Protein AF-A0A261A2N1-F1 (afdb_monomer_lite)

Secondary structure (DSSP, 8-state):
-TTTS----------TTS-HHHHHHHHHHHHHHHHHHHHHHHHHHHTTTTTTT-HHHHHHHHHHHHHHHHHHHHHHHH-TT-HHHHHHHHHHHHHHHHHHHHHT-TTPPP-HHHHHH-S--

Radius of gyration: 16.14 Å; chains: 1; bounding box: 35×43×41 Å

Structure (mmCIF, N/CA/C/O backbone):
data_AF-A0A261A2N1-F1
#
_entry.id   AF-A0A261A2N1-F1
#
loop_
_atom_site.group_PDB
_atom_site.id
_atom_site.type_symbol
_atom_site.label_atom_id
_atom_site.label_alt_id
_atom_site.label_comp_id
_atom_site.label_asym_id
_atom_site.label_entity_id
_atom_site.label_seq_id
_atom_site.pdbx_PDB_ins_code
_atom_site.Cartn_x
_atom_site.Cartn_y
_atom_site.Cartn_z
_atom_site.occupancy
_atom_site.B_iso_or_equiv
_atom_site.auth_seq_id
_atom_site.auth_comp_id
_atom_site.auth_asym_id
_atom_site.auth_atom_id
_atom_site.pdbx_PDB_model_num
ATOM 1 N N . MET A 1 1 ? -8.621 -22.987 0.869 1.00 72.38 1 MET A N 1
ATOM 2 C CA . MET A 1 1 ? -8.608 -23.192 2.335 1.00 72.38 1 MET A CA 1
ATOM 3 C C . MET A 1 1 ? -9.285 -24.474 2.820 1.00 72.38 1 MET A C 1
ATOM 5 O O . MET A 1 1 ? -8.769 -25.044 3.767 1.00 72.38 1 MET A O 1
ATOM 9 N N . ARG A 1 2 ? -10.389 -24.955 2.223 1.00 73.56 2 ARG A N 1
ATOM 10 C CA . ARG A 1 2 ? -11.202 -26.055 2.790 1.00 73.56 2 ARG A CA 1
ATOM 11 C C . ARG A 1 2 ? -10.452 -27.366 3.094 1.00 73.56 2 ARG A C 1
ATOM 13 O O . ARG A 1 2 ? -10.780 -27.997 4.088 1.00 73.56 2 ARG A O 1
ATOM 20 N N . ASP A 1 3 ? -9.452 -27.734 2.292 1.00 85.44 3 ASP A N 1
ATOM 21 C CA . ASP A 1 3 ? -8.813 -29.057 2.410 1.00 85.44 3 ASP A CA 1
ATOM 22 C C . ASP A 1 3 ? -7.471 -29.047 3.163 1.00 85.44 3 ASP A C 1
ATOM 24 O O . ASP A 1 3 ? -7.139 -30.016 3.837 1.00 85.44 3 ASP A O 1
ATOM 28 N N . PHE A 1 4 ? -6.708 -27.947 3.096 1.00 92.00 4 PHE A N 1
ATOM 29 C CA . PHE A 1 4 ? -5.358 -27.860 3.686 1.00 92.00 4 PHE A CA 1
ATOM 30 C C . PHE A 1 4 ? -5.153 -26.659 4.620 1.00 92.00 4 PHE A C 1
ATOM 32 O O . PHE A 1 4 ? -4.055 -26.467 5.127 1.00 92.00 4 PHE A O 1
ATOM 39 N N . GLY A 1 5 ? -6.167 -25.810 4.817 1.00 92.81 5 GLY A N 1
ATOM 40 C CA . GLY A 1 5 ? -6.053 -24.575 5.606 1.00 92.81 5 GLY A CA 1
ATOM 41 C C . GLY A 1 5 ? -5.354 -23.412 4.891 1.00 92.81 5 GLY A C 1
ATOM 42 O O . GLY A 1 5 ? -5.411 -22.291 5.377 1.00 92.81 5 GLY A O 1
ATOM 43 N N . TRP A 1 6 ? -4.776 -23.641 3.708 1.00 94.19 6 TRP A N 1
ATOM 44 C CA . TRP A 1 6 ? -4.042 -22.626 2.947 1.00 94.19 6 TRP A CA 1
ATOM 45 C C . TRP A 1 6 ? -4.785 -22.170 1.684 1.00 94.19 6 TRP A C 1
ATOM 47 O O . TRP A 1 6 ? -5.624 -22.887 1.115 1.00 94.19 6 TRP A O 1
ATOM 57 N N . ALA A 1 7 ? -4.484 -20.944 1.270 1.00 95.19 7 ALA A N 1
ATOM 58 C CA . ALA A 1 7 ? -4.626 -20.459 -0.097 1.00 95.19 7 ALA A CA 1
ATOM 59 C C . ALA A 1 7 ? -3.213 -20.190 -0.636 1.00 95.19 7 ALA A C 1
ATOM 61 O O . ALA A 1 7 ? -2.306 -19.912 0.147 1.00 95.19 7 ALA A O 1
ATOM 62 N N . PHE A 1 8 ? -3.027 -20.305 -1.948 1.00 95.56 8 PHE A N 1
ATOM 63 C CA . PHE A 1 8 ? -1.732 -20.114 -2.597 1.00 95.56 8 PHE A CA 1
ATOM 64 C C . PHE A 1 8 ? -1.861 -18.994 -3.623 1.00 95.56 8 PHE A C 1
ATOM 66 O O . PHE A 1 8 ? -2.840 -18.962 -4.370 1.00 95.56 8 PHE A O 1
ATOM 73 N N . LEU A 1 9 ? -0.883 -18.095 -3.639 1.00 96.94 9 LEU A N 1
ATOM 74 C CA . LEU A 1 9 ? -0.768 -16.998 -4.588 1.00 96.94 9 LEU A CA 1
ATOM 75 C C . LEU A 1 9 ? 0.672 -16.969 -5.101 1.00 96.94 9 LEU A C 1
ATOM 77 O O . LEU A 1 9 ? 1.610 -17.048 -4.311 1.00 96.94 9 LEU A O 1
ATOM 81 N N . GLU A 1 10 ? 0.821 -16.838 -6.412 1.00 97.81 10 GLU A N 1
ATOM 82 C CA . GLU A 1 10 ? 2.089 -16.600 -7.094 1.00 97.81 10 GLU A CA 1
ATOM 83 C C . GLU A 1 10 ? 1.860 -15.444 -8.068 1.00 97.81 10 GLU A C 1
ATOM 85 O O . GLU A 1 10 ? 0.888 -15.451 -8.829 1.00 97.81 10 GLU A O 1
ATOM 90 N N . VAL A 1 11 ? 2.707 -14.419 -7.987 1.00 96.88 11 VAL A N 1
ATOM 91 C CA . VAL A 1 11 ? 2.634 -13.222 -8.827 1.00 96.88 11 VAL A CA 1
ATOM 92 C C . VAL A 1 11 ? 4.036 -12.917 -9.325 1.00 96.88 11 VAL A C 1
ATOM 94 O O . VAL A 1 11 ? 4.898 -12.514 -8.549 1.00 96.88 11 VAL A O 1
ATOM 97 N N . ASP A 1 12 ? 4.235 -13.063 -10.631 1.00 96.12 12 ASP A N 1
ATOM 98 C CA . ASP A 1 12 ? 5.478 -12.696 -11.298 1.00 96.12 12 ASP A CA 1
ATOM 99 C C . ASP A 1 12 ? 5.275 -11.436 -12.133 1.00 96.12 12 ASP A C 1
ATOM 101 O O . ASP A 1 12 ? 4.507 -11.414 -13.100 1.00 96.12 12 ASP A O 1
ATOM 105 N N . VAL A 1 13 ? 6.018 -10.385 -11.796 1.00 94.75 13 VAL A N 1
ATOM 106 C CA . VAL A 1 13 ? 6.136 -9.188 -12.627 1.00 94.75 13 VAL A CA 1
ATOM 107 C C . VAL A 1 13 ? 7.605 -8.976 -12.933 1.00 94.75 13 VAL A C 1
ATOM 109 O O . VAL A 1 13 ? 8.379 -8.568 -12.076 1.00 94.75 13 VAL A O 1
ATOM 112 N N . ILE A 1 14 ? 7.987 -9.281 -14.173 1.00 91.62 14 ILE A N 1
ATOM 113 C CA . ILE A 1 14 ? 9.361 -9.139 -14.651 1.00 91.62 14 ILE A CA 1
ATOM 114 C C . ILE A 1 14 ? 9.307 -8.440 -16.000 1.00 91.62 14 ILE A C 1
ATOM 116 O O . ILE A 1 14 ? 8.863 -9.010 -17.000 1.00 91.62 14 ILE A O 1
ATOM 120 N N . SER A 1 15 ? 9.757 -7.189 -16.050 1.00 93.12 15 SER A N 1
ATOM 121 C CA . SER A 1 15 ? 9.841 -6.470 -17.318 1.00 93.12 15 SER A CA 1
ATOM 122 C C . SER A 1 15 ? 10.989 -5.463 -17.326 1.00 93.12 15 SER A C 1
ATOM 124 O O . SER A 1 15 ? 11.012 -4.547 -16.509 1.00 93.12 15 SER A O 1
ATOM 126 N N . PRO A 1 16 ? 11.909 -5.549 -18.306 1.00 91.81 16 PRO A N 1
ATOM 127 C CA . PRO A 1 16 ? 13.010 -4.595 -18.435 1.00 91.81 16 PRO A CA 1
ATOM 128 C C . PRO A 1 16 ? 12.551 -3.227 -18.965 1.00 91.81 16 PRO A C 1
ATOM 130 O O . PRO A 1 16 ? 13.357 -2.311 -19.084 1.00 91.81 16 PRO A O 1
ATOM 133 N N . LYS A 1 17 ? 11.277 -3.095 -19.358 1.00 94.06 17 LYS A N 1
ATOM 134 C CA . LYS A 1 17 ? 10.728 -1.885 -19.987 1.00 94.06 17 LYS A CA 1
ATOM 135 C C . LYS A 1 17 ? 10.035 -0.950 -19.000 1.00 94.06 17 LYS A C 1
ATOM 137 O O . LYS A 1 17 ? 9.663 0.148 -19.402 1.00 94.06 17 LYS A O 1
ATOM 142 N N . ILE A 1 18 ? 9.809 -1.388 -17.761 1.00 93.00 18 ILE A N 1
ATOM 143 C CA . ILE A 1 18 ? 9.086 -0.610 -16.752 1.00 93.00 18 ILE A CA 1
ATOM 144 C C . ILE A 1 18 ? 9.953 -0.391 -15.507 1.00 93.00 18 ILE A C 1
ATOM 146 O O . ILE A 1 18 ? 10.679 -1.304 -15.102 1.00 93.00 18 ILE A O 1
ATOM 150 N N . PRO A 1 19 ? 9.886 0.803 -14.891 1.00 94.94 19 PRO A N 1
ATOM 151 C CA . PRO A 1 19 ? 10.615 1.090 -13.661 1.00 94.94 19 PRO A CA 1
ATOM 152 C C . PRO A 1 19 ? 10.281 0.095 -12.545 1.00 94.94 19 PRO A C 1
ATOM 154 O O . PRO A 1 19 ? 9.155 -0.398 -12.474 1.00 94.94 19 PRO A O 1
ATOM 157 N N . HIS A 1 20 ? 11.233 -0.153 -11.642 1.00 93.12 20 HIS A N 1
ATOM 158 C CA . HIS A 1 20 ? 11.057 -1.081 -10.516 1.00 93.12 20 HIS A CA 1
ATOM 159 C C . HIS A 1 20 ? 9.795 -0.787 -9.694 1.00 93.12 20 HIS A C 1
ATOM 161 O O . HIS A 1 20 ? 8.987 -1.687 -9.487 1.00 93.12 20 HIS A O 1
ATOM 167 N N . TYR A 1 21 ? 9.561 0.470 -9.299 1.00 96.50 21 TYR A N 1
ATOM 168 C CA . TYR A 1 21 ? 8.377 0.829 -8.507 1.00 96.50 21 TYR A CA 1
ATOM 169 C C . TYR A 1 21 ? 7.056 0.463 -9.209 1.00 96.50 21 TYR A C 1
ATOM 171 O O . TYR A 1 21 ? 6.105 0.029 -8.563 1.00 96.50 21 TYR A O 1
ATOM 179 N N . LEU A 1 22 ? 7.009 0.562 -10.545 1.00 97.06 22 LEU A N 1
ATOM 180 C CA . LEU A 1 22 ? 5.824 0.228 -11.335 1.00 97.06 22 LEU A CA 1
ATOM 181 C C . LEU A 1 22 ? 5.618 -1.291 -11.444 1.00 97.06 22 LEU A C 1
ATOM 183 O O . LEU A 1 22 ? 4.482 -1.743 -11.577 1.00 97.06 22 LEU A O 1
ATOM 187 N N . GLN A 1 23 ? 6.691 -2.083 -11.345 1.00 97.44 23 GLN A N 1
ATOM 188 C CA . GLN A 1 23 ? 6.585 -3.540 -11.198 1.00 97.44 23 GLN A CA 1
ATOM 189 C C . GLN A 1 23 ? 5.938 -3.900 -9.860 1.00 97.44 23 GLN A C 1
ATOM 191 O O . GLN A 1 23 ? 5.022 -4.720 -9.841 1.00 97.44 23 GLN A O 1
ATOM 196 N N . GLY A 1 24 ? 6.339 -3.222 -8.776 1.00 97.56 24 GLY A N 1
ATOM 197 C CA . GLY A 1 24 ? 5.693 -3.335 -7.465 1.00 97.56 24 GLY A CA 1
ATOM 198 C C . GLY A 1 24 ? 4.199 -3.017 -7.539 1.00 97.56 24 GLY A C 1
ATOM 199 O O . GLY A 1 24 ? 3.376 -3.836 -7.133 1.00 97.56 24 GLY A O 1
ATOM 200 N N . TYR A 1 25 ? 3.834 -1.889 -8.158 1.00 98.00 25 TYR A N 1
ATOM 201 C CA . TYR A 1 25 ? 2.429 -1.519 -8.372 1.00 98.00 25 TYR A CA 1
ATOM 202 C C . TYR A 1 25 ? 1.640 -2.585 -9.139 1.00 98.00 25 TYR A C 1
ATOM 204 O O . TYR A 1 25 ? 0.548 -2.972 -8.725 1.00 98.00 25 TYR A O 1
ATOM 212 N N . ALA A 1 26 ? 2.185 -3.089 -10.249 1.00 97.50 26 ALA A N 1
ATOM 213 C CA . ALA A 1 26 ? 1.527 -4.126 -11.038 1.00 97.50 26 ALA A CA 1
ATOM 214 C C . ALA A 1 26 ? 1.349 -5.434 -10.247 1.00 97.50 26 ALA A C 1
ATOM 216 O O . ALA A 1 26 ? 0.295 -6.064 -10.356 1.00 97.50 26 ALA A O 1
ATOM 217 N N . ALA A 1 27 ? 2.339 -5.816 -9.434 1.00 98.12 27 ALA A N 1
ATOM 218 C CA . ALA A 1 27 ? 2.261 -6.997 -8.580 1.00 98.12 27 ALA A CA 1
ATOM 219 C C . ALA A 1 27 ? 1.153 -6.845 -7.529 1.00 98.12 27 ALA A C 1
ATOM 221 O O . ALA A 1 27 ? 0.296 -7.719 -7.407 1.00 98.12 27 ALA A O 1
ATOM 222 N N . GLY A 1 28 ? 1.111 -5.695 -6.850 1.00 98.06 28 GLY A N 1
ATOM 223 C CA . GLY A 1 28 ? 0.056 -5.371 -5.895 1.00 98.06 28 GLY A CA 1
ATOM 224 C C . GLY A 1 28 ? -1.328 -5.387 -6.536 1.00 98.06 28 GLY A C 1
ATOM 225 O O . GLY A 1 28 ? -2.238 -6.022 -6.016 1.00 98.06 28 GLY A O 1
ATOM 226 N N . PHE A 1 29 ? -1.489 -4.759 -7.703 1.00 97.94 29 PHE A N 1
ATOM 227 C CA . PHE A 1 29 ? -2.771 -4.740 -8.414 1.00 97.94 29 PHE A CA 1
ATOM 228 C C . PHE A 1 29 ? -3.250 -6.147 -8.776 1.00 97.94 29 PHE A C 1
ATOM 230 O O . PHE A 1 29 ? -4.422 -6.474 -8.575 1.00 97.94 29 PHE A O 1
ATOM 237 N N . ALA A 1 30 ? -2.351 -6.990 -9.291 1.00 98.06 30 ALA A N 1
ATOM 238 C CA . ALA A 1 30 ? -2.665 -8.378 -9.608 1.00 98.06 30 ALA A CA 1
ATOM 239 C C . ALA A 1 30 ? -3.087 -9.164 -8.356 1.00 98.06 30 ALA A C 1
ATOM 241 O O . ALA A 1 30 ? -4.103 -9.860 -8.400 1.00 98.06 30 ALA A O 1
ATOM 242 N N . GLU A 1 31 ? -2.360 -9.009 -7.245 1.00 98.50 31 GLU A N 1
ATOM 243 C CA . GLU A 1 31 ? -2.707 -9.605 -5.954 1.00 98.50 31 GLU A CA 1
ATOM 244 C C . GLU A 1 31 ? -4.082 -9.136 -5.473 1.00 98.50 31 GLU A C 1
ATOM 246 O O . GLU A 1 31 ? -4.984 -9.964 -5.347 1.00 98.50 31 GLU A O 1
ATOM 251 N N . GLY A 1 32 ? -4.279 -7.826 -5.295 1.00 97.31 32 GLY A N 1
ATOM 252 C CA . GLY A 1 32 ? -5.529 -7.257 -4.785 1.00 97.31 32 GLY A CA 1
ATOM 253 C C . GLY A 1 32 ? -6.741 -7.668 -5.619 1.00 97.31 32 GLY A C 1
ATOM 254 O O . GLY A 1 32 ? -7.802 -7.985 -5.078 1.00 97.31 32 GLY A O 1
ATOM 255 N N . ARG A 1 33 ? -6.577 -7.766 -6.945 1.00 97.44 33 ARG A N 1
ATOM 256 C CA . ARG A 1 33 ? -7.652 -8.202 -7.840 1.00 97.44 33 ARG A CA 1
ATOM 257 C C . ARG A 1 33 ? -7.943 -9.700 -7.755 1.00 97.44 33 ARG A C 1
ATOM 259 O O . ARG A 1 33 ? -9.108 -10.088 -7.904 1.00 97.44 33 ARG A O 1
ATOM 266 N N . ALA A 1 34 ? -6.915 -10.529 -7.578 1.00 98.06 34 ALA A N 1
ATOM 267 C CA . ALA A 1 34 ? -7.031 -11.985 -7.511 1.00 98.06 34 ALA A CA 1
ATOM 268 C C . ALA A 1 34 ? -7.510 -12.478 -6.137 1.00 98.06 34 ALA A C 1
ATOM 270 O O . ALA A 1 34 ? -8.187 -13.504 -6.060 1.00 98.06 34 ALA A O 1
ATOM 271 N N . THR A 1 35 ? -7.184 -11.752 -5.065 1.00 97.62 35 THR A N 1
ATOM 272 C CA . THR A 1 35 ? -7.473 -12.143 -3.678 1.00 97.62 35 THR A CA 1
ATOM 273 C C . THR A 1 35 ? -8.533 -11.277 -3.003 1.00 97.62 35 THR A C 1
ATOM 275 O O . THR A 1 35 ? -8.789 -11.478 -1.818 1.00 97.62 35 THR A O 1
ATOM 278 N N . ARG A 1 36 ? -9.205 -10.384 -3.745 1.00 96.69 36 ARG A N 1
ATOM 279 C CA . ARG A 1 36 ? -10.247 -9.462 -3.257 1.00 96.69 36 ARG A CA 1
ATOM 280 C C . ARG A 1 36 ? -11.174 -10.072 -2.203 1.00 96.69 36 ARG A C 1
ATOM 282 O O . ARG A 1 36 ? -11.294 -9.526 -1.116 1.00 96.69 36 ARG A O 1
ATOM 289 N N . ASP A 1 37 ? -11.797 -11.213 -2.496 1.00 96.19 37 ASP A N 1
ATOM 290 C CA . ASP A 1 37 ? -12.771 -11.830 -1.582 1.00 96.19 37 ASP A CA 1
ATOM 291 C C . ASP A 1 37 ? -12.114 -12.358 -0.294 1.00 96.19 37 ASP A C 1
ATOM 293 O O . ASP A 1 37 ? -12.727 -12.360 0.770 1.00 96.19 37 ASP A O 1
ATOM 297 N N . LEU A 1 38 ? -10.851 -12.796 -0.360 1.00 96.88 38 LEU A N 1
ATOM 298 C CA . LEU A 1 38 ? -10.093 -13.196 0.828 1.00 96.88 38 LEU A CA 1
ATOM 299 C C . LEU A 1 38 ? -9.646 -11.987 1.649 1.00 96.88 38 LEU A C 1
ATOM 301 O O . LEU A 1 38 ? -9.658 -12.072 2.874 1.00 96.88 38 LEU A O 1
ATOM 305 N N . ILE A 1 39 ? -9.275 -10.886 0.992 1.00 96.38 39 ILE A N 1
ATOM 306 C CA . ILE A 1 39 ? -8.961 -9.616 1.653 1.00 96.38 39 ILE A CA 1
ATOM 307 C C . ILE A 1 39 ? -10.204 -9.090 2.381 1.00 96.38 39 ILE A C 1
ATOM 309 O O . ILE A 1 39 ? -10.111 -8.785 3.566 1.00 96.38 39 ILE A O 1
ATOM 313 N N . ASP A 1 40 ? -11.365 -9.074 1.719 1.00 94.75 40 ASP A N 1
ATOM 314 C CA . ASP A 1 40 ? -12.645 -8.642 2.299 1.00 94.75 40 ASP A CA 1
ATOM 315 C C . ASP A 1 40 ? -12.990 -9.468 3.549 1.00 94.75 40 ASP A C 1
ATOM 317 O O . ASP A 1 40 ? -13.172 -8.936 4.646 1.00 94.75 40 ASP A O 1
ATOM 321 N N . LEU A 1 41 ? -12.935 -10.801 3.436 1.00 95.62 41 LEU A N 1
ATOM 322 C CA . LEU A 1 41 ? -13.130 -11.695 4.579 1.00 95.62 41 LEU A CA 1
ATOM 323 C C . LEU A 1 41 ? -12.089 -11.478 5.685 1.00 95.62 41 LEU A C 1
ATOM 325 O O . LEU A 1 41 ? -12.415 -11.600 6.866 1.00 95.62 41 LEU A O 1
ATOM 329 N N . HIS A 1 42 ? -10.831 -11.201 5.343 1.00 94.94 42 HIS A N 1
ATOM 330 C CA . HIS A 1 42 ? -9.795 -10.968 6.343 1.00 94.94 42 HIS A CA 1
ATOM 331 C C . HIS A 1 42 ? -10.059 -9.673 7.114 1.00 94.94 42 HIS A C 1
ATOM 333 O O . HIS A 1 42 ? -10.055 -9.701 8.343 1.00 94.94 42 HIS A O 1
ATOM 339 N N . ILE A 1 43 ? -10.384 -8.588 6.412 1.00 93.00 43 ILE A N 1
ATOM 340 C CA . ILE A 1 43 ? -10.753 -7.292 6.992 1.00 93.00 43 ILE A CA 1
ATOM 341 C C . ILE A 1 43 ? -11.966 -7.426 7.919 1.00 93.00 43 ILE A C 1
ATOM 343 O O . ILE A 1 43 ? -11.933 -6.938 9.056 1.00 93.00 43 ILE A O 1
ATOM 347 N N . MET A 1 44 ? -12.998 -8.156 7.478 1.00 93.12 44 MET A N 1
ATOM 348 C CA . MET A 1 44 ? -14.182 -8.461 8.291 1.00 93.12 44 MET A CA 1
ATOM 349 C C . MET A 1 44 ? -13.835 -9.148 9.615 1.00 93.12 44 MET A C 1
ATOM 351 O O . MET A 1 44 ? -14.464 -8.888 10.639 1.00 93.12 44 MET A O 1
ATOM 355 N N . ASN A 1 45 ? -12.827 -10.020 9.607 1.00 94.50 45 ASN A N 1
ATOM 356 C CA . ASN A 1 45 ? -12.459 -10.819 10.772 1.00 94.50 45 ASN A CA 1
ATOM 357 C C . ASN A 1 45 ? -11.461 -10.137 11.716 1.00 94.50 45 ASN A C 1
ATOM 359 O O . ASN A 1 45 ? -11.389 -10.534 12.880 1.00 94.50 45 ASN A O 1
ATOM 363 N N . THR A 1 46 ? -10.656 -9.183 11.241 1.00 92.44 46 THR A N 1
ATOM 364 C CA . THR A 1 46 ? -9.503 -8.681 12.012 1.00 92.44 46 THR A CA 1
ATOM 365 C C . THR A 1 46 ? -9.582 -7.213 12.398 1.00 92.44 46 THR A C 1
ATOM 367 O O . THR A 1 46 ? -9.176 -6.875 13.508 1.00 92.44 46 THR A O 1
ATOM 370 N N . VAL A 1 47 ? -10.083 -6.345 11.518 1.00 89.56 47 VAL A N 1
ATOM 371 C CA . VAL A 1 47 ? -10.001 -4.882 11.705 1.00 89.56 47 VAL A CA 1
ATOM 372 C C . VAL A 1 47 ? -11.349 -4.175 11.592 1.00 89.56 47 VAL A C 1
ATOM 374 O O . VAL A 1 47 ? -11.435 -2.963 11.782 1.00 89.56 47 VAL A O 1
ATOM 377 N N . THR A 1 48 ? -12.430 -4.914 11.347 1.00 88.12 48 THR A N 1
ATOM 378 C CA . THR A 1 48 ? -13.780 -4.344 11.410 1.00 88.12 48 THR A CA 1
ATOM 379 C C . THR A 1 48 ? -14.076 -3.834 12.818 1.00 88.12 48 THR A C 1
ATOM 381 O O . THR A 1 48 ? -13.962 -4.574 13.793 1.00 88.12 48 THR A O 1
ATOM 384 N N . GLY A 1 49 ? -14.447 -2.555 12.914 1.00 86.88 49 GLY A N 1
ATOM 385 C CA . GLY A 1 49 ? -14.710 -1.873 14.183 1.00 86.88 49 GLY A CA 1
ATOM 386 C C . GLY A 1 49 ? -13.457 -1.410 14.937 1.00 86.88 49 GLY A C 1
ATOM 387 O O . GLY A 1 49 ? -13.567 -1.032 16.100 1.00 86.88 49 GLY A O 1
ATOM 388 N N . TYR A 1 50 ? -12.268 -1.404 14.310 1.00 86.62 50 TYR A N 1
ATOM 389 C CA . TYR A 1 50 ? -11.002 -1.018 14.963 1.00 86.62 50 TYR A CA 1
ATOM 390 C C . TYR A 1 50 ? -11.061 0.343 15.684 1.00 86.62 50 TYR A C 1
ATOM 392 O O . TYR A 1 50 ? -10.447 0.520 16.73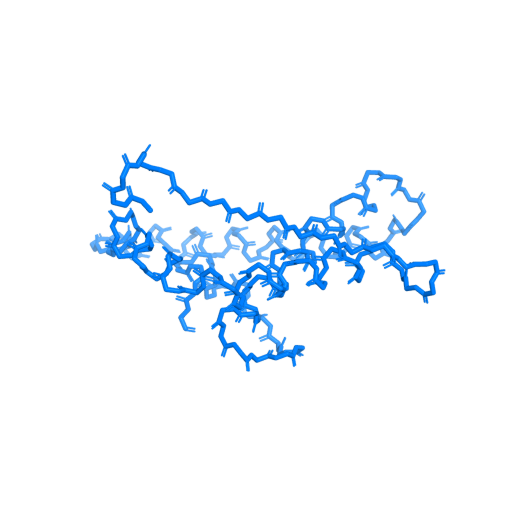3 1.00 86.62 50 TYR A O 1
ATOM 400 N N . CYS A 1 51 ? -11.847 1.287 15.160 1.00 88.38 51 CYS A N 1
ATOM 401 C CA . CYS A 1 51 ? -12.004 2.633 15.715 1.00 88.38 51 CYS A CA 1
ATOM 402 C C . CYS A 1 51 ? -13.287 2.854 16.530 1.00 88.38 51 CYS A C 1
ATOM 404 O O . CYS A 1 51 ? -13.565 3.984 16.956 1.00 88.38 51 CYS A O 1
ATOM 406 N N . ASP A 1 52 ? -14.067 1.804 16.783 1.00 90.50 52 ASP A N 1
ATOM 407 C CA . ASP A 1 52 ? -15.325 1.912 17.515 1.00 90.50 52 ASP A CA 1
ATOM 408 C C . ASP A 1 52 ? -15.070 2.330 18.970 1.00 90.50 52 ASP A C 1
ATOM 410 O O . ASP A 1 52 ? -14.348 1.686 19.727 1.00 90.50 52 ASP A O 1
ATOM 414 N N . GLY A 1 53 ? -15.661 3.457 19.374 1.00 92.81 53 GLY A N 1
ATOM 415 C CA . GLY A 1 53 ? -15.479 4.019 20.717 1.00 92.81 53 GLY A CA 1
ATOM 416 C C . GLY A 1 53 ? -14.127 4.706 20.963 1.00 92.81 53 GLY A C 1
ATOM 417 O O . GLY A 1 53 ? -13.926 5.239 22.052 1.00 92.81 53 GLY A O 1
ATOM 418 N N . ALA A 1 54 ? -13.238 4.765 19.965 1.00 91.62 54 ALA A N 1
ATOM 419 C CA . ALA A 1 54 ? -11.887 5.328 20.077 1.00 91.62 54 ALA A CA 1
ATOM 420 C C . ALA A 1 54 ? -11.625 6.481 19.087 1.00 91.62 54 ALA A C 1
ATOM 422 O O . ALA A 1 54 ? -10.485 6.731 18.707 1.00 91.62 54 ALA A O 1
ATOM 423 N N . LYS A 1 55 ? -12.674 7.209 18.678 1.00 88.44 55 LYS A N 1
ATOM 424 C CA . LYS A 1 55 ? -12.607 8.202 17.592 1.00 88.44 55 LYS A CA 1
ATOM 425 C C . LYS A 1 55 ? -11.451 9.204 17.720 1.00 88.44 55 LYS A C 1
ATOM 427 O O . LYS A 1 55 ? -10.734 9.395 16.754 1.00 88.44 55 LYS A O 1
ATOM 432 N N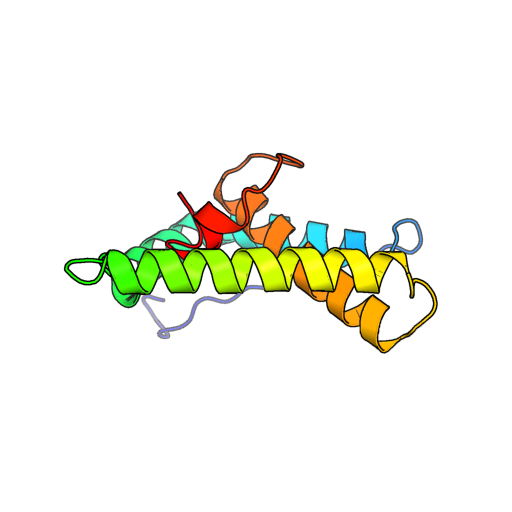 . HIS A 1 56 ? -11.244 9.791 18.902 1.00 93.06 56 HIS A N 1
ATOM 433 C CA . HIS A 1 56 ? -10.156 10.756 19.114 1.00 93.06 56 HIS A CA 1
ATOM 434 C C . HIS A 1 56 ? -8.779 10.148 18.832 1.00 93.06 56 HIS A C 1
ATOM 436 O O . HIS A 1 56 ? -7.973 10.742 18.131 1.00 93.06 56 HIS A O 1
ATOM 442 N N . PHE A 1 57 ? -8.531 8.944 19.349 1.00 91.50 57 PHE A N 1
ATOM 443 C CA . PHE A 1 57 ? -7.283 8.230 19.102 1.00 91.50 57 PHE A CA 1
ATOM 444 C C . PHE A 1 57 ? -7.114 7.903 17.614 1.00 91.50 57 PHE A C 1
ATOM 446 O O . PHE A 1 57 ? -6.027 8.059 17.073 1.00 91.50 57 PHE A O 1
ATOM 453 N N . CYS A 1 58 ? -8.185 7.484 16.935 1.00 91.69 58 CYS A N 1
ATOM 454 C CA . CYS A 1 58 ? -8.115 7.206 15.503 1.00 91.69 58 CYS A CA 1
ATOM 455 C C . CYS A 1 58 ? -7.921 8.461 14.651 1.00 91.69 58 CYS A C 1
ATOM 457 O O . CYS A 1 58 ? -7.264 8.375 13.621 1.00 91.69 58 CYS A O 1
ATOM 459 N N . ASP A 1 59 ? -8.439 9.616 15.073 1.00 92.38 59 ASP A N 1
ATOM 460 C CA . ASP A 1 59 ? -8.175 10.887 14.399 1.00 92.38 59 ASP A CA 1
ATOM 461 C C . ASP A 1 59 ? -6.680 11.261 14.507 1.00 92.38 59 ASP A C 1
ATOM 463 O O . ASP A 1 59 ? -6.078 11.615 13.495 1.00 92.38 59 ASP A O 1
ATOM 467 N N . GLU A 1 60 ? -6.066 11.100 15.688 1.00 94.19 60 GLU A N 1
ATOM 468 C CA . GLU A 1 60 ? -4.619 11.309 15.898 1.00 94.19 60 GLU A CA 1
ATOM 469 C C . GLU A 1 60 ? -3.766 10.289 15.125 1.00 94.19 60 GLU A C 1
ATOM 471 O O . GLU A 1 60 ? -2.742 10.638 14.538 1.00 94.19 60 GLU A O 1
ATOM 476 N N . LEU A 1 61 ? -4.190 9.022 15.090 1.00 91.81 61 LEU A N 1
ATOM 477 C CA . LEU A 1 61 ? -3.525 7.981 14.306 1.00 91.81 61 LEU A CA 1
ATOM 478 C C . LEU A 1 61 ? -3.585 8.293 12.807 1.00 91.81 61 LEU A C 1
ATOM 480 O O . LEU A 1 61 ? -2.586 8.128 12.110 1.00 91.81 61 LEU A O 1
ATOM 484 N N . ALA A 1 62 ? -4.739 8.745 12.315 1.00 92.19 62 ALA A N 1
ATOM 485 C CA . ALA A 1 62 ? -4.914 9.088 10.912 1.00 92.19 62 ALA A CA 1
ATOM 486 C C . ALA A 1 62 ? -3.993 10.236 10.494 1.00 92.19 62 ALA A C 1
ATOM 488 O O . ALA A 1 62 ? -3.355 10.142 9.449 1.00 92.19 62 ALA A O 1
ATOM 489 N N . GLU A 1 63 ? -3.884 11.270 11.331 1.00 95.00 63 GLU A N 1
ATOM 490 C CA . GLU A 1 63 ? -2.961 12.391 11.128 1.00 95.00 63 GLU A CA 1
ATOM 491 C C . GLU A 1 63 ? -1.500 11.920 11.124 1.00 95.00 63 GLU A C 1
ATOM 493 O O . GLU A 1 63 ? -0.758 12.224 10.195 1.00 95.00 63 GLU A O 1
ATOM 498 N N . PHE A 1 64 ? -1.100 11.082 12.087 1.00 94.81 64 PHE A N 1
ATOM 499 C CA . PHE A 1 64 ? 0.260 10.538 12.138 1.00 94.81 64 PHE A CA 1
ATOM 500 C C . PHE A 1 64 ? 0.630 9.730 10.884 1.00 94.81 64 PHE A C 1
ATOM 502 O O . PHE A 1 64 ? 1.730 9.873 10.345 1.00 94.81 64 PHE A O 1
ATOM 509 N N . ILE A 1 65 ? -0.272 8.862 10.417 1.00 94.38 65 ILE A N 1
ATOM 510 C CA . ILE A 1 65 ? -0.038 8.054 9.215 1.00 94.38 65 ILE A CA 1
ATOM 511 C C . ILE A 1 65 ? -0.018 8.936 7.964 1.00 94.38 65 ILE A C 1
ATOM 513 O O . ILE A 1 65 ? 0.851 8.740 7.116 1.00 94.38 65 ILE A O 1
ATOM 517 N N . GLU A 1 66 ? -0.926 9.908 7.854 1.00 95.06 66 GLU A N 1
ATOM 518 C CA . GLU A 1 66 ? -0.962 10.877 6.753 1.00 95.06 66 GLU A CA 1
ATOM 519 C C . GLU A 1 66 ? 0.356 11.663 6.662 1.00 95.06 66 GLU A C 1
ATOM 521 O O . GLU A 1 66 ? 0.986 11.683 5.600 1.00 95.06 66 GLU A O 1
ATOM 526 N N . ASP A 1 67 ? 0.831 12.218 7.777 1.00 96.94 67 ASP A N 1
ATOM 527 C CA . ASP A 1 67 ? 2.104 12.940 7.850 1.00 96.94 67 ASP A CA 1
ATOM 528 C C . ASP A 1 67 ? 3.294 12.047 7.481 1.00 96.94 67 ASP A C 1
ATOM 530 O O . ASP A 1 67 ? 4.161 12.451 6.701 1.00 96.94 67 ASP A O 1
ATOM 534 N N . ASN A 1 68 ? 3.326 10.808 7.98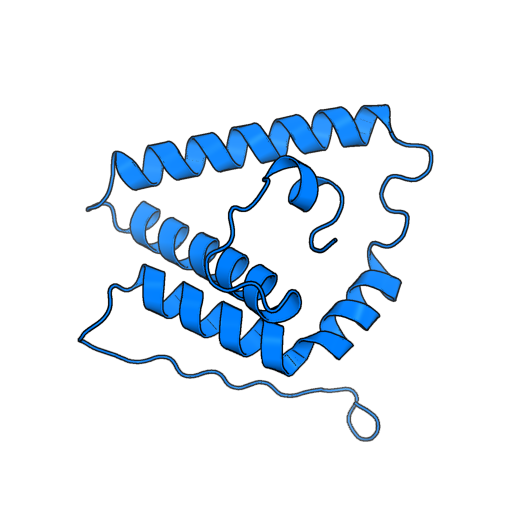1 1.00 96.88 68 ASN A N 1
ATOM 535 C CA . ASN A 1 68 ? 4.387 9.858 7.652 1.00 96.88 68 ASN A CA 1
ATOM 536 C C . ASN A 1 68 ? 4.386 9.476 6.162 1.00 96.88 68 ASN A C 1
ATOM 538 O O . ASN A 1 68 ? 5.451 9.392 5.550 1.00 96.88 68 ASN A O 1
ATOM 542 N N . MET A 1 69 ? 3.213 9.264 5.558 1.00 96.44 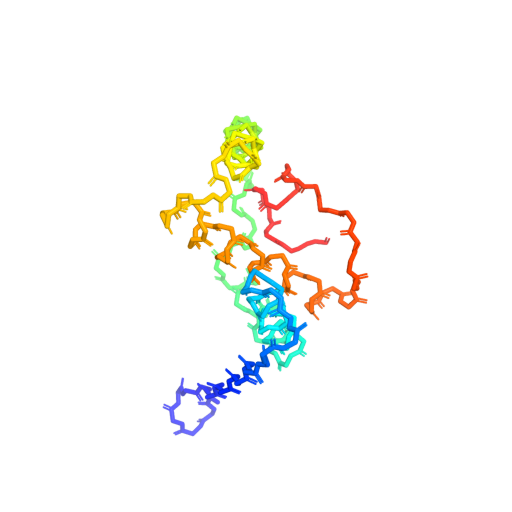69 MET A N 1
ATOM 543 C CA . MET A 1 69 ? 3.098 8.979 4.124 1.00 96.44 69 MET A CA 1
ATOM 544 C C . MET A 1 69 ? 3.578 10.164 3.278 1.00 96.44 69 MET A C 1
ATOM 546 O O . MET A 1 69 ? 4.350 9.968 2.338 1.00 96.44 69 MET A O 1
ATOM 550 N N . ASN A 1 70 ? 3.199 11.390 3.651 1.00 96.69 70 ASN A N 1
ATOM 551 C CA . ASN A 1 70 ? 3.658 12.615 2.990 1.00 96.69 70 ASN A CA 1
ATOM 552 C C . ASN A 1 70 ? 5.178 12.818 3.125 1.00 96.69 70 ASN A C 1
ATOM 554 O O . ASN A 1 70 ? 5.846 13.218 2.164 1.00 96.69 70 ASN A O 1
ATOM 558 N N . TRP A 1 71 ? 5.742 12.519 4.300 1.00 98.00 71 TRP A N 1
ATOM 559 C CA . TRP A 1 71 ? 7.187 12.550 4.522 1.00 98.00 71 TRP A CA 1
ATOM 560 C C . TRP A 1 71 ? 7.910 11.527 3.639 1.00 98.00 71 TRP A C 1
ATOM 562 O O . TRP A 1 71 ? 8.806 11.911 2.890 1.00 98.00 71 TRP A O 1
ATOM 572 N N . MET A 1 72 ? 7.473 10.262 3.631 1.00 97.94 72 MET A N 1
ATOM 573 C CA . MET A 1 72 ? 8.067 9.234 2.766 1.00 97.94 72 MET A CA 1
ATOM 574 C C . MET A 1 72 ? 7.990 9.614 1.283 1.00 97.94 72 MET A C 1
ATOM 576 O O . MET A 1 72 ? 8.955 9.416 0.550 1.00 97.94 72 MET A O 1
ATOM 580 N N . GLU A 1 73 ? 6.871 10.182 0.824 1.00 96.50 73 GLU A N 1
ATOM 581 C CA . GLU A 1 73 ? 6.737 10.639 -0.563 1.00 96.50 73 GLU A CA 1
ATOM 582 C C . GLU A 1 73 ? 7.730 11.764 -0.901 1.00 96.50 73 GLU A C 1
ATOM 584 O O . GLU A 1 73 ? 8.267 11.804 -2.011 1.00 96.50 73 GLU A O 1
ATOM 589 N N . THR A 1 74 ? 7.994 12.662 0.050 1.00 98.38 74 THR A N 1
ATOM 590 C CA . THR A 1 74 ? 8.996 13.728 -0.099 1.00 98.38 74 THR A CA 1
ATOM 591 C C . THR A 1 74 ? 10.399 13.138 -0.200 1.00 98.38 74 THR A C 1
ATOM 593 O O . THR A 1 74 ? 11.101 13.404 -1.173 1.00 98.38 74 THR A O 1
ATOM 596 N N . GLU A 1 75 ? 10.776 12.261 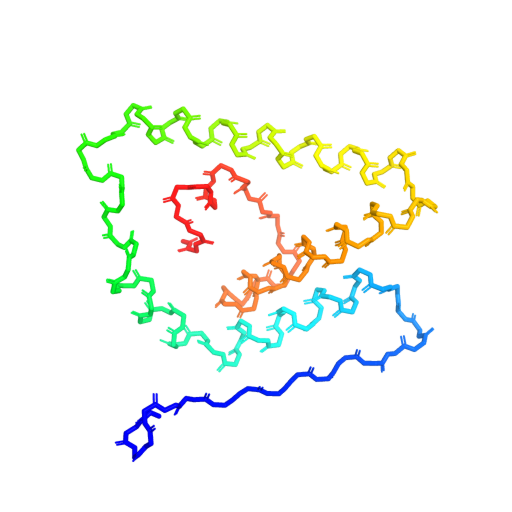0.727 1.00 98.56 75 GLU A N 1
ATOM 597 C CA . GLU A 1 75 ? 12.099 11.627 0.748 1.00 98.56 75 GLU A CA 1
ATOM 598 C C . GLU A 1 75 ? 12.370 10.788 -0.511 1.00 98.56 75 GLU A C 1
ATOM 600 O O . GLU A 1 75 ? 13.440 10.886 -1.110 1.00 98.56 75 GLU A O 1
ATOM 605 N N . ILE A 1 76 ? 11.377 10.029 -0.991 1.00 98.31 76 ILE A N 1
ATOM 606 C CA . ILE A 1 76 ? 11.473 9.275 -2.252 1.00 98.31 76 ILE A CA 1
ATOM 607 C C . ILE A 1 76 ? 11.775 10.208 -3.435 1.00 98.31 76 ILE A C 1
ATOM 609 O O . ILE A 1 76 ? 12.552 9.852 -4.325 1.00 98.31 76 ILE A O 1
ATOM 613 N N . LYS A 1 77 ? 11.147 11.391 -3.476 1.00 97.81 77 LYS A N 1
ATOM 614 C CA . LYS A 1 77 ? 11.348 12.376 -4.551 1.00 97.81 77 LYS A CA 1
ATOM 615 C C . LYS A 1 77 ? 12.701 13.074 -4.449 1.00 97.81 77 LYS A C 1
ATOM 617 O O . LYS A 1 77 ? 13.294 13.374 -5.485 1.00 97.81 77 LYS A O 1
ATOM 622 N N . GLU A 1 78 ? 13.168 13.351 -3.237 1.00 98.50 78 GLU A N 1
ATOM 623 C CA . GLU A 1 78 ? 14.434 14.049 -2.989 1.00 98.50 78 GLU A CA 1
ATOM 624 C C . GLU A 1 78 ? 15.656 13.125 -3.115 1.00 98.50 78 GLU A C 1
ATOM 626 O O . GLU A 1 78 ? 16.745 13.590 -3.466 1.00 98.50 78 GLU A O 1
ATOM 631 N N . HIS A 1 79 ? 15.470 11.813 -2.937 1.00 98.19 79 HIS A N 1
ATOM 632 C CA . HIS A 1 79 ? 16.536 10.809 -2.958 1.00 98.19 79 HIS A CA 1
ATOM 633 C C . HIS A 1 79 ? 16.308 9.678 -3.990 1.00 98.19 79 HIS A C 1
ATOM 635 O O . HIS A 1 79 ? 16.366 8.500 -3.638 1.00 98.19 79 HIS A O 1
ATOM 641 N N . PRO A 1 80 ? 16.105 9.981 -5.290 1.00 96.56 80 PRO A N 1
ATOM 642 C CA . PRO A 1 80 ? 15.731 8.974 -6.294 1.00 96.56 80 PRO A CA 1
ATOM 643 C C . PRO A 1 80 ? 16.826 7.935 -6.596 1.00 96.56 80 PRO A C 1
ATOM 645 O O . PRO A 1 80 ? 16.526 6.833 -7.056 1.00 96.56 80 PRO A O 1
ATOM 648 N N . GLU A 1 81 ? 18.091 8.275 -6.342 1.00 97.12 81 GLU A N 1
ATOM 649 C CA . GLU A 1 81 ? 19.250 7.396 -6.561 1.00 97.12 81 GLU A CA 1
ATOM 650 C C . GLU A 1 81 ? 19.657 6.615 -5.300 1.00 97.12 81 GLU A C 1
ATOM 652 O O . GLU A 1 81 ? 20.561 5.784 -5.360 1.00 97.12 81 GLU A O 1
ATOM 657 N N . ASP A 1 82 ? 19.024 6.885 -4.154 1.00 98.31 82 ASP A N 1
ATOM 658 C CA . ASP A 1 82 ? 19.313 6.178 -2.909 1.00 98.31 82 ASP A CA 1
ATOM 659 C C . ASP A 1 82 ? 18.628 4.801 -2.911 1.00 98.31 82 ASP A C 1
ATOM 661 O O . ASP A 1 82 ? 17.409 4.689 -3.061 1.00 98.31 82 ASP A O 1
ATOM 665 N N . GLU A 1 83 ? 19.414 3.733 -2.749 1.00 98.12 83 GLU A N 1
ATOM 666 C CA . GLU A 1 83 ? 18.915 2.355 -2.814 1.00 98.12 83 GLU A CA 1
ATOM 667 C C . GLU A 1 83 ? 17.852 2.057 -1.745 1.00 98.12 83 GLU A C 1
ATOM 669 O O . GLU A 1 83 ? 16.917 1.299 -2.016 1.00 98.12 83 GLU A O 1
ATOM 674 N N . TYR A 1 84 ? 17.948 2.657 -0.553 1.00 98.38 84 TYR A N 1
ATOM 675 C CA . TYR A 1 84 ? 16.939 2.494 0.494 1.00 98.38 84 TYR A CA 1
ATOM 676 C C . TYR A 1 84 ? 15.611 3.102 0.041 1.00 98.38 84 TYR A C 1
ATOM 678 O O . TYR A 1 84 ? 14.583 2.415 0.038 1.00 98.38 84 TYR A O 1
ATOM 686 N N . TRP A 1 85 ? 15.633 4.350 -0.428 1.00 98.38 85 TRP A N 1
ATOM 687 C CA . TRP A 1 85 ? 14.420 5.035 -0.878 1.00 98.38 85 TRP A CA 1
ATOM 688 C C . TRP A 1 85 ? 13.816 4.418 -2.141 1.00 98.38 85 TRP A C 1
ATOM 690 O O . TRP A 1 85 ? 12.591 4.397 -2.285 1.00 98.38 85 TRP A O 1
ATOM 700 N N . GLN A 1 86 ? 14.622 3.798 -3.005 1.00 98.00 86 GLN A N 1
ATOM 701 C CA . GLN A 1 86 ? 14.116 2.984 -4.114 1.00 98.00 86 GLN A CA 1
ATOM 702 C C . GLN A 1 86 ? 13.310 1.763 -3.638 1.00 98.00 86 GLN A C 1
ATOM 704 O O . GLN A 1 86 ? 12.269 1.457 -4.230 1.00 98.00 86 GLN A O 1
ATOM 709 N N . GLN A 1 87 ? 13.738 1.080 -2.569 1.00 98.25 87 GLN A N 1
ATOM 710 C CA . GLN A 1 87 ? 12.985 -0.052 -2.008 1.00 98.25 87 GLN A CA 1
ATOM 711 C C . GLN A 1 87 ? 11.721 0.396 -1.263 1.00 98.25 87 GLN A C 1
ATOM 713 O O . GLN A 1 87 ? 10.679 -0.260 -1.367 1.00 98.25 87 GLN A O 1
ATOM 718 N N . VAL A 1 88 ? 11.773 1.531 -0.556 1.00 98.31 88 VAL A N 1
ATOM 719 C CA . VAL A 1 88 ? 10.571 2.121 0.057 1.00 98.31 88 VAL A CA 1
ATOM 720 C C . VAL A 1 88 ? 9.557 2.477 -1.033 1.00 98.31 88 VAL A C 1
ATOM 722 O O . VAL A 1 88 ? 8.394 2.089 -0.937 1.00 98.31 88 VAL A O 1
ATOM 725 N N . ASN A 1 89 ? 10.006 3.110 -2.121 1.00 98.25 89 ASN A N 1
ATOM 726 C CA . ASN A 1 89 ? 9.156 3.457 -3.259 1.00 98.25 89 ASN A CA 1
ATOM 727 C C . ASN A 1 89 ? 8.501 2.221 -3.899 1.00 98.25 89 ASN A C 1
ATOM 729 O O . ASN A 1 89 ? 7.307 2.238 -4.195 1.00 98.25 89 ASN A O 1
ATOM 733 N N . LEU A 1 90 ? 9.249 1.126 -4.070 1.00 98.06 90 LEU A N 1
ATOM 734 C CA . LEU A 1 90 ? 8.708 -0.155 -4.539 1.00 98.06 90 LEU A CA 1
ATOM 735 C C . LEU A 1 90 ? 7.596 -0.680 -3.618 1.00 98.06 90 LEU A C 1
ATOM 737 O O . LEU A 1 90 ? 6.511 -1.014 -4.096 1.00 98.06 90 LEU A O 1
ATOM 741 N N . THR A 1 91 ? 7.857 -0.716 -2.312 1.00 97.94 91 THR A N 1
ATOM 742 C CA . THR A 1 91 ? 6.934 -1.261 -1.304 1.00 97.94 91 THR A CA 1
ATOM 743 C C . THR A 1 91 ? 5.642 -0.446 -1.224 1.00 97.94 91 THR A C 1
ATOM 745 O O . THR A 1 91 ? 4.547 -1.007 -1.262 1.00 97.94 91 THR A O 1
ATOM 748 N N . VAL A 1 92 ? 5.757 0.886 -1.183 1.00 96.81 92 VAL A N 1
ATOM 749 C CA . VAL A 1 92 ? 4.602 1.798 -1.165 1.00 96.81 92 VAL A CA 1
ATOM 750 C C . VAL A 1 92 ? 3.766 1.639 -2.437 1.00 96.81 92 VAL A C 1
ATOM 752 O O . VAL A 1 92 ? 2.542 1.529 -2.368 1.00 96.81 92 VAL A O 1
ATOM 755 N N . ASN A 1 93 ? 4.409 1.542 -3.604 1.00 97.69 93 ASN A N 1
ATOM 756 C CA . ASN A 1 93 ? 3.689 1.332 -4.859 1.00 97.69 93 ASN A CA 1
ATOM 757 C C . ASN A 1 93 ? 2.989 -0.031 -4.919 1.00 97.69 93 ASN A C 1
ATOM 759 O O . ASN A 1 93 ? 1.887 -0.103 -5.459 1.00 97.69 93 ASN A O 1
ATOM 763 N N . GLN A 1 94 ? 3.565 -1.093 -4.347 1.00 98.06 94 GLN A N 1
ATOM 764 C CA . GLN A 1 94 ? 2.884 -2.387 -4.245 1.00 98.06 94 GLN A CA 1
ATOM 765 C C . GLN A 1 94 ? 1.626 -2.305 -3.372 1.00 98.06 94 GLN A C 1
ATOM 767 O O . GLN A 1 94 ? 0.583 -2.822 -3.773 1.00 98.06 94 GLN A O 1
ATOM 772 N N . LEU A 1 95 ? 1.675 -1.593 -2.243 1.00 96.25 95 LEU A N 1
ATOM 773 C CA . LEU A 1 95 ? 0.489 -1.339 -1.418 1.00 96.25 95 LEU A CA 1
ATOM 774 C C . LEU A 1 95 ? -0.594 -0.577 -2.201 1.00 96.25 95 LEU A C 1
ATOM 776 O O . LEU A 1 95 ? -1.756 -0.980 -2.204 1.00 96.25 95 LEU A O 1
ATOM 780 N N . PHE A 1 96 ? -0.223 0.484 -2.920 1.00 96.19 96 PHE A N 1
ATOM 781 C CA . PHE A 1 96 ? -1.173 1.244 -3.743 1.00 96.19 96 PHE A CA 1
ATOM 782 C C . PHE A 1 96 ? -1.751 0.413 -4.885 1.00 96.19 96 PHE A C 1
ATOM 784 O O . PHE A 1 96 ? -2.928 0.551 -5.220 1.00 96.19 96 PHE A O 1
ATOM 791 N N . GLY A 1 97 ? -0.941 -0.456 -5.486 1.00 97.38 97 GLY A N 1
ATOM 792 C CA . GLY A 1 97 ? -1.406 -1.446 -6.445 1.00 97.38 97 GLY A CA 1
ATOM 793 C C . GLY A 1 97 ? -2.480 -2.335 -5.831 1.00 97.38 97 GLY A C 1
ATOM 794 O O . GLY A 1 97 ? -3.553 -2.466 -6.411 1.00 97.38 97 GLY A O 1
ATOM 795 N N . LEU A 1 98 ? -2.223 -2.890 -4.643 1.00 97.50 98 LEU A N 1
ATOM 796 C CA . LEU A 1 98 ? -3.143 -3.784 -3.932 1.00 97.50 98 LEU A CA 1
ATOM 797 C C . LEU A 1 98 ? -4.494 -3.129 -3.654 1.00 97.50 98 LEU A C 1
ATOM 799 O O . LEU A 1 98 ? -5.524 -3.727 -3.966 1.00 97.50 98 LEU A O 1
ATOM 803 N N . ILE A 1 99 ? -4.494 -1.891 -3.161 1.00 95.88 99 ILE A N 1
ATOM 804 C CA . ILE A 1 99 ? -5.722 -1.125 -2.908 1.00 95.88 99 ILE A CA 1
ATOM 805 C C . ILE A 1 99 ? -6.499 -0.914 -4.213 1.00 95.88 99 ILE A C 1
ATOM 807 O O . ILE A 1 99 ? -7.675 -1.261 -4.302 1.00 95.88 99 ILE A O 1
ATOM 811 N N . HIS A 1 100 ? -5.839 -0.446 -5.275 1.00 96.38 100 HIS A N 1
ATOM 812 C CA . HIS A 1 100 ? -6.496 -0.257 -6.572 1.00 96.38 100 HIS A CA 1
ATOM 813 C C . HIS A 1 100 ? -6.969 -1.565 -7.219 1.00 96.38 100 HIS A C 1
ATOM 815 O O . HIS A 1 100 ? -7.963 -1.565 -7.944 1.00 96.38 100 HIS A O 1
ATOM 821 N N . GLY A 1 101 ? -6.264 -2.674 -6.992 1.00 96.94 101 GLY A N 1
ATOM 822 C CA . GLY A 1 101 ? -6.650 -4.001 -7.465 1.00 96.94 101 GLY A CA 1
ATOM 823 C C . GLY A 1 101 ? -7.893 -4.522 -6.749 1.00 96.94 101 GLY A C 1
ATOM 824 O O . GLY A 1 101 ? -8.783 -5.078 -7.398 1.00 96.94 101 GLY A O 1
ATOM 825 N N . TYR A 1 102 ? -7.974 -4.296 -5.436 1.00 95.94 102 TYR A N 1
ATOM 826 C CA . TYR A 1 102 ? -9.151 -4.610 -4.630 1.00 95.94 102 TYR A CA 1
ATOM 827 C C . TYR A 1 102 ? -10.370 -3.780 -5.068 1.00 95.94 102 TYR A C 1
ATOM 829 O O . TYR A 1 102 ? -11.432 -4.347 -5.347 1.00 95.94 102 TYR A O 1
ATOM 837 N N . GLU A 1 103 ? -10.198 -2.457 -5.178 1.00 93.88 103 GLU A N 1
ATOM 838 C CA . GLU A 1 103 ? -11.266 -1.500 -5.513 1.00 93.88 103 GLU A CA 1
ATOM 839 C C . GLU A 1 103 ? -11.617 -1.481 -7.007 1.00 93.88 103 GLU A C 1
ATOM 841 O O . GLU A 1 103 ? -12.650 -0.954 -7.423 1.00 93.88 103 GLU A O 1
ATOM 846 N N . ASN A 1 104 ? -10.765 -2.076 -7.845 1.00 95.06 104 ASN A N 1
ATOM 847 C CA . ASN A 1 104 ? -10.863 -2.035 -9.302 1.00 95.06 104 ASN A CA 1
ATOM 848 C C . ASN A 1 104 ? -10.836 -0.591 -9.863 1.00 95.06 104 ASN A C 1
ATOM 850 O O . ASN A 1 104 ? -11.549 -0.258 -10.814 1.00 95.06 104 ASN A O 1
ATOM 854 N N . THR A 1 105 ? -9.977 0.261 -9.294 1.00 94.00 105 THR A N 1
ATOM 855 C CA . THR A 1 105 ? -9.832 1.701 -9.593 1.00 94.00 105 THR A CA 1
ATOM 856 C C . THR A 1 105 ? -8.401 2.054 -10.017 1.00 94.00 105 THR A C 1
ATOM 858 O O . THR A 1 105 ? -7.686 2.800 -9.356 1.00 94.00 105 THR A O 1
ATOM 861 N N . LEU A 1 106 ? -7.947 1.507 -11.148 1.00 94.19 106 LEU A N 1
ATOM 862 C CA . LEU A 1 106 ? -6.575 1.692 -11.642 1.00 94.19 106 LEU A CA 1
ATOM 863 C C . LEU A 1 106 ? -6.141 3.175 -11.679 1.00 94.19 106 LEU A C 1
ATOM 865 O O . LEU A 1 106 ? -6.721 3.980 -12.408 1.00 94.19 106 LEU A O 1
ATOM 869 N N . GLY A 1 107 ? -5.075 3.501 -10.942 1.00 89.12 107 GLY A N 1
ATOM 870 C CA . GLY A 1 107 ? -4.449 4.828 -10.923 1.00 89.12 107 GLY A CA 1
ATOM 871 C C . GLY A 1 107 ? -5.273 5.937 -10.259 1.00 89.12 107 GLY A C 1
ATOM 872 O O . GLY A 1 107 ? -5.001 7.112 -10.515 1.00 89.12 107 GLY A O 1
ATOM 873 N N . ALA A 1 108 ? -6.283 5.592 -9.455 1.00 90.38 108 ALA A N 1
ATOM 874 C CA . ALA A 1 108 ? -7.027 6.577 -8.681 1.00 90.38 108 ALA A CA 1
ATOM 875 C C . ALA A 1 108 ? -6.128 7.296 -7.656 1.00 90.38 108 ALA A C 1
ATOM 877 O O . ALA A 1 108 ? -5.028 6.858 -7.318 1.00 90.38 108 ALA A O 1
ATOM 878 N N . GLN A 1 109 ? -6.582 8.464 -7.200 1.00 88.94 109 GLN A N 1
ATOM 879 C CA . GLN A 1 109 ? -5.925 9.155 -6.097 1.00 88.94 109 GLN A CA 1
ATOM 880 C C . GLN A 1 109 ? -6.238 8.421 -4.800 1.00 88.94 109 GLN A C 1
ATOM 882 O O . GLN A 1 109 ? -7.385 8.050 -4.554 1.00 88.94 109 GLN A O 1
ATOM 887 N N . ILE A 1 110 ? -5.211 8.247 -3.981 1.00 89.00 110 ILE A N 1
ATOM 888 C CA . ILE A 1 110 ? -5.318 7.623 -2.675 1.00 89.00 110 ILE A CA 1
ATOM 889 C C . ILE A 1 110 ? -5.377 8.718 -1.613 1.00 89.00 110 ILE A C 1
ATOM 891 O O . ILE A 1 110 ? -4.528 9.607 -1.579 1.00 89.00 110 ILE A O 1
ATOM 895 N N . ASN A 1 111 ? -6.361 8.626 -0.723 1.00 88.94 111 ASN A N 1
ATOM 896 C CA . ASN A 1 111 ? -6.426 9.449 0.473 1.00 88.94 111 ASN A CA 1
ATOM 897 C C . ASN A 1 111 ? -5.718 8.719 1.628 1.00 88.94 111 ASN A C 1
ATOM 899 O O . ASN A 1 111 ? -6.240 7.740 2.163 1.00 88.94 111 ASN A O 1
ATOM 903 N N . TYR A 1 112 ? -4.525 9.184 2.020 1.00 90.25 112 TYR A N 1
ATOM 904 C CA . TYR A 1 112 ? -3.739 8.551 3.091 1.00 90.25 112 TYR A CA 1
ATOM 905 C C . TYR A 1 112 ? -4.499 8.485 4.417 1.00 90.25 112 TYR A C 1
ATOM 907 O O . TYR A 1 112 ? -4.388 7.496 5.143 1.00 90.25 112 TYR A O 1
ATOM 915 N N . ARG A 1 113 ? -5.326 9.495 4.698 1.00 86.50 113 ARG A N 1
ATOM 916 C CA . ARG A 1 113 ? -6.124 9.556 5.920 1.00 86.50 113 ARG A CA 1
ATOM 917 C C . ARG A 1 113 ? -7.212 8.484 5.964 1.00 86.50 113 ARG A C 1
ATOM 919 O O . ARG A 1 113 ? -7.507 7.966 7.036 1.00 86.50 113 ARG A O 1
ATOM 926 N N . GLU A 1 114 ? -7.797 8.136 4.819 1.00 81.00 114 GLU A N 1
ATOM 927 C CA . GLU A 1 114 ? -8.817 7.081 4.738 1.00 81.00 114 GLU A CA 1
ATOM 928 C C . GLU A 1 114 ? -8.194 5.702 4.987 1.00 81.00 114 GLU A C 1
ATOM 930 O O . GLU A 1 114 ? -8.681 4.963 5.843 1.00 81.00 114 GLU A O 1
ATOM 935 N N . ILE A 1 115 ? -7.050 5.414 4.355 1.00 80.44 115 ILE A N 1
ATOM 936 C CA . ILE A 1 115 ? -6.326 4.140 4.523 1.00 80.44 115 ILE A CA 1
ATOM 937 C C . ILE A 1 115 ? -5.858 3.934 5.970 1.00 80.44 115 ILE A C 1
ATOM 939 O O . ILE A 1 115 ? -5.811 2.802 6.453 1.00 80.44 115 ILE A O 1
ATOM 943 N N . ALA A 1 116 ? -5.516 5.013 6.679 1.00 76.00 116 ALA A N 1
ATOM 944 C CA . ALA A 1 116 ? -5.012 4.944 8.048 1.00 76.00 116 ALA A CA 1
ATOM 945 C C . ALA A 1 116 ? -6.034 4.395 9.059 1.00 76.00 116 ALA A C 1
ATOM 947 O O . ALA A 1 116 ? -5.656 3.757 10.041 1.00 76.00 116 ALA A O 1
ATOM 948 N N . VAL A 1 117 ? -7.322 4.655 8.828 1.00 71.19 117 VAL A N 1
ATOM 949 C CA . VAL A 1 117 ? -8.414 4.296 9.749 1.00 71.19 117 VAL A CA 1
ATOM 950 C C . VAL A 1 117 ? -9.097 3.006 9.305 1.00 71.19 117 VAL A C 1
ATOM 952 O O . VAL A 1 117 ? -9.567 2.231 10.140 1.00 71.19 117 VAL A O 1
ATOM 955 N N . HIS A 1 118 ? -9.125 2.751 7.996 1.00 70.56 118 HIS A N 1
ATOM 956 C CA . HIS A 1 118 ? -9.531 1.475 7.435 1.00 70.56 118 HIS A CA 1
ATOM 957 C C . HIS A 1 118 ? -8.862 1.290 6.063 1.00 70.56 118 HIS A C 1
ATOM 959 O O . HIS A 1 118 ? -9.058 2.119 5.179 1.00 70.56 118 HIS A O 1
ATOM 965 N N . PRO A 1 1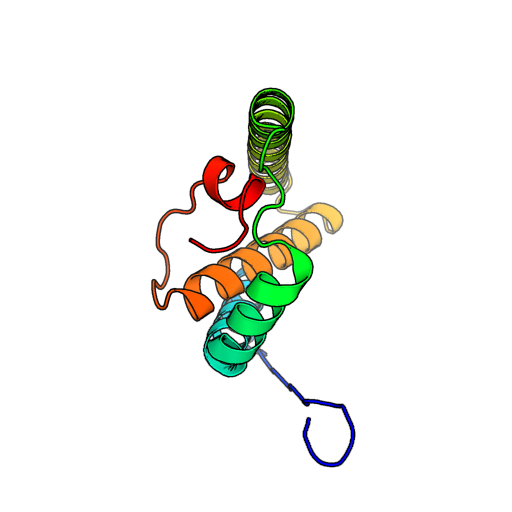19 ? -8.091 0.211 5.844 1.00 57.06 119 PRO A N 1
ATOM 966 C CA . PRO A 1 119 ? -7.161 0.128 4.715 1.00 57.06 119 PRO A CA 1
ATOM 967 C C . PRO A 1 119 ? -7.831 0.099 3.334 1.00 57.06 119 PRO A C 1
ATOM 969 O O . PRO A 1 119 ? -7.150 0.294 2.331 1.00 57.06 119 PRO A O 1
ATOM 972 N N . ILE A 1 120 ? -9.135 -0.187 3.282 1.00 61.50 120 ILE A N 1
ATOM 973 C CA . ILE A 1 120 ? -9.912 -0.420 2.066 1.00 61.50 120 ILE A CA 1
ATOM 974 C C . ILE A 1 120 ? -11.387 -0.046 2.337 1.00 61.50 120 ILE A C 1
ATOM 976 O O . ILE A 1 120 ? -12.046 -0.748 3.107 1.00 61.50 120 ILE A O 1
ATOM 980 N N . LEU A 1 121 ? -11.881 1.070 1.788 1.00 53.72 121 LEU A N 1
ATOM 981 C CA . LEU A 1 121 ? -13.280 1.533 1.869 1.00 53.72 121 LEU A CA 1
ATOM 982 C C . LEU A 1 121 ? -13.739 2.142 0.543 1.00 53.72 121 LEU A C 1
ATOM 984 O O . LEU A 1 121 ? -12.986 2.985 0.007 1.00 53.72 121 LEU A O 1
#

Organism: NCBI:txid1503980

Foldseek 3Di:
DVPPPDDDDDFDQDDPVDQLLVSLLQRLLVCLQVCLVVVVVVCVVPCVCVCPVPVVVLQVQLVVQQVVVVVLVVCCVVCVPDPVNSVVSNNVSNLVSNQCNNVVNPPDDDDSSVCRNPVHD

pLDDT: mean 92.86, std 8.03, range [53.72, 98.56]

InterPro domains:
  IPR007000 Phospholipase B-like [PF04916] (4-120)
  IPR007000 Phospholipase B-like [PTHR12370] (4-109)

Sequence (121 aa):
MRDFGWAFLEVDVISPKIPHYLQGYAAGFAEGRATRDLIDLHIMNTVTGYCDGAKHFCDELAEFIEDNMNWMETEIKEHPEDEYWQQVNLTVNQLFGLIHGYENTLGAQINYREIAVHPIL